Protein AF-A0A9E2Z7C2-F1 (afdb_monomer_lite)

Radius of gyration: 12.94 Å; chains: 1; bounding box: 30×26×34 Å

Sequence (85 aa):
RVRSDEIWLWHRGGPLRLRLGGTGAEPDDTDTLEVDLGPDVAAGMRPQIVVPGRTWQSAWPLADQPVLVTCVVAPGFHYDDFSLV

Secondary structure (DSSP, 8-state):
-BSSEEEEEEEEES-EEEEE--SSSS--SSS-EEEEESS-TTTT-BSEEEEPTT--EEEEESSSS-EEEEEEEESPP-GGGB---

pLDDT: mean 96.45, std 2.99, range [81.0, 98.75]

Foldseek 3Di:
DFQFKKKKAWDDKAKKKKKWQDQDPDRNPPDIDIAIADDPVVVVHHRMDIDGGSTDMDMDGPDPMDTDIDMDTPVDTDPVRDDDD

Structure (mmCIF, N/CA/C/O backbone):
data_AF-A0A9E2Z7C2-F1
#
_entry.id   AF-A0A9E2Z7C2-F1
#
loop_
_atom_site.group_PDB
_atom_site.id
_atom_site.type_symbol
_atom_site.label_atom_id
_atom_site.label_alt_id
_atom_site.label_comp_id
_atom_site.label_asym_id
_atom_site.label_entity_id
_atom_site.label_seq_id
_atom_site.pdbx_PDB_ins_code
_atom_site.Cartn_x
_atom_site.Cartn_y
_atom_site.Cartn_z
_atom_site.occupancy
_atom_site.B_iso_or_equiv
_atom_site.auth_seq_id
_atom_site.auth_comp_id
_atom_site.auth_asym_id
_atom_site.auth_atom_id
_atom_site.pdbx_PDB_model_num
ATOM 1 N N . ARG A 1 1 ? 8.325 -4.131 -4.931 1.00 93.81 1 ARG A N 1
ATOM 2 C CA . ARG A 1 1 ? 7.634 -3.228 -5.883 1.00 93.81 1 ARG A CA 1
ATOM 3 C C . ARG A 1 1 ? 7.057 -4.012 -7.052 1.00 93.81 1 ARG A C 1
ATOM 5 O O . ARG A 1 1 ? 7.562 -5.088 -7.354 1.00 93.81 1 ARG A O 1
ATOM 12 N N . VAL A 1 2 ? 6.061 -3.450 -7.732 1.00 96.38 2 VAL A N 1
ATOM 13 C CA . VAL A 1 2 ? 5.472 -3.984 -8.974 1.00 96.38 2 VAL A CA 1
ATOM 14 C C . VAL A 1 2 ? 5.600 -2.956 -10.100 1.00 96.38 2 VAL A C 1
ATOM 16 O O . VAL A 1 2 ? 5.755 -1.770 -9.821 1.00 96.38 2 VAL A O 1
ATOM 19 N N . ARG A 1 3 ? 5.565 -3.375 -11.372 1.00 96.31 3 ARG A N 1
ATOM 20 C CA . ARG A 1 3 ? 5.700 -2.457 -12.524 1.00 96.31 3 ARG A CA 1
ATOM 21 C C . ARG A 1 3 ? 4.518 -1.501 -12.705 1.00 96.31 3 ARG A C 1
ATOM 23 O O . ARG A 1 3 ? 4.740 -0.359 -13.096 1.00 96.31 3 ARG A O 1
ATOM 30 N N . SER A 1 4 ? 3.302 -1.987 -12.490 1.00 97.38 4 SER A N 1
ATOM 31 C CA . SER A 1 4 ? 2.052 -1.274 -12.774 1.00 97.38 4 SER A CA 1
ATOM 32 C C . SER A 1 4 ? 1.507 -0.563 -11.538 1.00 97.38 4 SER A C 1
ATOM 34 O O . SER A 1 4 ? 1.919 -0.875 -10.422 1.00 97.38 4 SER A O 1
ATOM 36 N N . ASP A 1 5 ? 0.557 0.349 -11.736 1.00 98.31 5 ASP A N 1
ATOM 37 C CA . ASP A 1 5 ? -0.154 0.982 -10.628 1.00 98.31 5 ASP A CA 1
ATOM 38 C C . ASP A 1 5 ? -0.932 -0.062 -9.817 1.00 98.31 5 ASP A C 1
ATOM 40 O O . ASP A 1 5 ? -1.511 -1.003 -10.373 1.00 9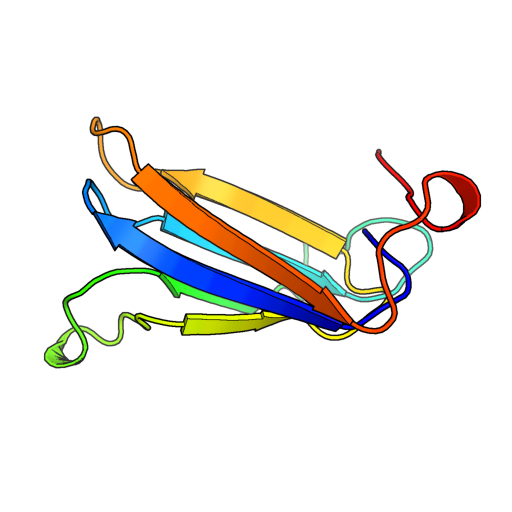8.31 5 ASP A O 1
ATOM 44 N N . GLU A 1 6 ? -0.959 0.124 -8.498 1.00 98.31 6 GLU A N 1
ATOM 45 C CA . GLU A 1 6 ? -1.670 -0.737 -7.557 1.00 98.31 6 GLU A CA 1
ATOM 46 C C . GLU A 1 6 ? -2.605 0.094 -6.677 1.00 98.31 6 GLU A C 1
ATOM 48 O O . GLU A 1 6 ? -2.181 0.995 -5.955 1.00 98.31 6 GLU A O 1
ATOM 53 N N . ILE A 1 7 ? -3.899 -0.204 -6.733 1.00 98.62 7 ILE A N 1
ATOM 54 C CA . ILE A 1 7 ? -4.918 0.442 -5.908 1.00 98.62 7 ILE A CA 1
ATOM 55 C C . ILE A 1 7 ? -5.080 -0.365 -4.627 1.00 98.62 7 ILE A C 1
ATOM 57 O O . ILE A 1 7 ? -5.472 -1.527 -4.692 1.00 98.62 7 ILE A O 1
ATOM 61 N N . TRP A 1 8 ? -4.853 0.266 -3.481 1.00 98.62 8 TRP A N 1
ATOM 62 C CA . TRP A 1 8 ? -5.144 -0.288 -2.162 1.00 98.62 8 TRP A CA 1
ATOM 63 C C . TRP A 1 8 ? -6.501 0.222 -1.679 1.00 98.62 8 TRP A C 1
ATOM 65 O O . TRP A 1 8 ? -6.758 1.426 -1.706 1.00 98.62 8 TRP A O 1
ATOM 75 N N . LEU A 1 9 ? -7.364 -0.693 -1.240 1.00 98.75 9 LEU A N 1
ATOM 76 C CA . LEU A 1 9 ? -8.734 -0.437 -0.791 1.00 98.75 9 LEU A CA 1
ATOM 77 C C . LEU A 1 9 ? -8.915 -1.048 0.601 1.00 98.75 9 LEU A C 1
ATOM 79 O O . LEU A 1 9 ? -8.923 -2.272 0.736 1.00 98.75 9 LEU A O 1
ATOM 83 N N . TRP A 1 10 ? -9.043 -0.219 1.634 1.00 98.69 10 TRP A N 1
ATOM 84 C CA . TRP A 1 10 ? -9.316 -0.679 2.994 1.00 98.69 10 TRP A CA 1
ATOM 85 C C . TRP A 1 10 ? -10.768 -1.149 3.133 1.00 98.69 10 TRP A C 1
ATOM 87 O O . TRP A 1 10 ? -11.683 -0.476 2.663 1.00 98.69 10 TRP A O 1
ATOM 97 N N . HIS A 1 11 ? -10.985 -2.286 3.808 1.00 98.44 11 HIS 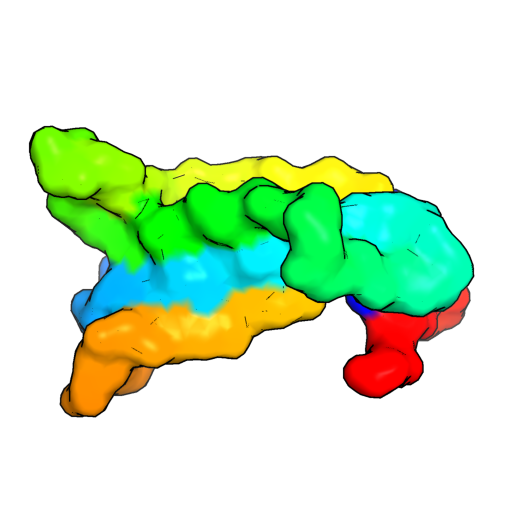A N 1
ATOM 98 C CA . HIS A 1 11 ? -12.326 -2.858 4.011 1.00 98.44 11 HIS A CA 1
ATOM 99 C C . HIS A 1 11 ? -12.750 -2.948 5.471 1.00 98.44 11 HIS A C 1
ATOM 101 O O . HIS A 1 11 ? -13.884 -2.608 5.800 1.00 98.44 11 HIS A O 1
ATOM 107 N N . ARG A 1 12 ? -11.891 -3.493 6.341 1.00 98.12 12 ARG A N 1
ATOM 108 C CA . ARG A 1 12 ? -12.209 -3.685 7.766 1.00 98.12 12 ARG A CA 1
ATOM 109 C C . ARG A 1 12 ? -10.967 -3.951 8.611 1.00 98.12 12 ARG A C 1
ATOM 111 O O . ARG A 1 12 ? -9.941 -4.386 8.090 1.00 98.12 12 ARG A O 1
ATOM 118 N N . GLY A 1 13 ? -11.130 -3.828 9.928 1.00 97.31 13 GLY A N 1
ATOM 119 C CA . GLY A 1 13 ? -10.099 -4.127 10.920 1.00 97.31 13 GLY A CA 1
ATOM 120 C C . GLY A 1 13 ? -9.441 -2.867 11.474 1.00 97.31 13 GLY A C 1
ATOM 121 O O . GLY A 1 13 ? -10.089 -1.826 11.561 1.00 97.31 13 GLY A O 1
ATOM 122 N N . GLY A 1 14 ? -8.166 -2.968 11.846 1.00 97.81 14 GLY A N 1
ATOM 123 C CA . GLY A 1 14 ? -7.370 -1.809 12.258 1.00 97.81 14 GLY A CA 1
ATOM 124 C C . GLY A 1 14 ? -6.957 -0.905 11.082 1.00 97.81 14 GLY A C 1
ATOM 125 O O . GLY A 1 14 ? -7.151 -1.268 9.916 1.00 97.81 14 GLY A O 1
ATOM 126 N N . PRO A 1 15 ? -6.373 0.272 11.363 1.00 98.06 15 PRO A N 1
ATOM 127 C CA . PRO A 1 15 ? -5.692 1.064 10.348 1.00 98.06 15 PRO A CA 1
ATOM 128 C C . PRO A 1 15 ? -4.378 0.395 9.911 1.00 98.06 15 PRO A C 1
ATOM 130 O O . PRO A 1 15 ? -3.720 -0.299 10.691 1.00 98.06 15 PRO A O 1
ATOM 133 N N . LEU A 1 16 ? -3.997 0.614 8.655 1.00 98.38 16 LEU A N 1
ATOM 134 C CA . LEU A 1 16 ? -2.785 0.096 8.019 1.00 98.38 16 LEU A CA 1
ATOM 135 C C . LEU A 1 16 ? -1.914 1.272 7.593 1.00 98.38 16 LEU A C 1
ATOM 137 O O . LEU A 1 16 ? -2.385 2.136 6.864 1.00 98.38 16 LEU A O 1
ATOM 141 N N . ARG A 1 17 ? -0.640 1.285 7.967 1.00 98.44 17 ARG A N 1
ATOM 142 C CA . ARG A 1 17 ? 0.316 2.216 7.375 1.00 98.44 17 ARG A CA 1
ATOM 143 C C . ARG A 1 17 ? 0.867 1.633 6.088 1.00 98.44 17 ARG A C 1
ATOM 145 O O . ARG A 1 17 ? 1.323 0.493 6.087 1.00 98.44 17 ARG A O 1
ATOM 152 N N . LEU A 1 18 ? 0.838 2.419 5.019 1.00 98.31 18 LEU A N 1
ATOM 153 C CA . LEU A 1 18 ? 1.477 2.126 3.744 1.00 98.31 18 LEU A CA 1
ATOM 154 C C . LEU A 1 18 ? 2.602 3.138 3.514 1.00 98.31 18 LEU A C 1
ATOM 156 O O . LEU A 1 18 ? 2.359 4.343 3.478 1.00 98.31 18 LEU A O 1
ATOM 160 N N . ARG A 1 19 ? 3.827 2.645 3.346 1.00 97.88 19 ARG A N 1
ATOM 161 C CA . ARG A 1 19 ? 5.020 3.454 3.083 1.00 97.88 19 ARG A CA 1
ATOM 162 C C . ARG A 1 19 ? 5.492 3.264 1.651 1.00 97.88 19 ARG A C 1
ATOM 164 O O . ARG A 1 19 ? 5.659 2.126 1.212 1.00 97.88 19 ARG A O 1
ATOM 171 N N . LEU A 1 20 ? 5.734 4.376 0.963 1.00 97.31 20 LEU A N 1
ATOM 172 C CA . LEU A 1 20 ? 6.228 4.466 -0.407 1.00 97.31 20 LEU A CA 1
ATOM 173 C C . LEU A 1 20 ? 7.698 4.908 -0.369 1.00 97.31 20 LEU A C 1
ATOM 175 O O . LEU A 1 20 ? 7.983 6.058 -0.042 1.00 97.31 20 LEU A O 1
ATOM 179 N N . GLY A 1 21 ? 8.615 3.994 -0.689 1.00 96.31 21 GLY A N 1
ATOM 180 C CA . GLY A 1 21 ? 10.075 4.171 -0.606 1.00 96.31 21 GLY A CA 1
ATOM 181 C C . GLY A 1 21 ? 10.738 4.509 -1.943 1.00 96.31 21 GLY A C 1
ATOM 182 O O . GLY A 1 21 ? 11.759 3.922 -2.293 1.00 96.31 21 GLY A O 1
ATOM 183 N N . GLY A 1 22 ? 10.123 5.384 -2.742 1.00 95.50 22 GLY A N 1
ATOM 184 C CA . GLY A 1 22 ? 10.679 5.835 -4.023 1.00 95.50 22 GLY A CA 1
ATOM 185 C C . GLY A 1 22 ? 10.705 4.777 -5.140 1.00 95.50 22 GLY A C 1
ATOM 186 O O . GLY A 1 22 ? 10.080 3.721 -5.053 1.00 95.50 22 GLY A O 1
ATOM 187 N N . THR A 1 23 ? 11.407 5.083 -6.240 1.00 95.44 23 THR A N 1
ATOM 188 C CA . THR A 1 23 ? 11.446 4.261 -7.478 1.00 95.44 23 THR A CA 1
ATOM 189 C C . THR A 1 23 ? 12.847 3.754 -7.853 1.00 95.44 23 THR A C 1
ATOM 191 O O . THR A 1 23 ? 13.030 3.171 -8.930 1.00 95.44 23 THR A O 1
ATOM 194 N N . GLY A 1 24 ? 13.826 3.959 -6.964 1.00 93.94 24 GLY A N 1
ATOM 195 C CA . GLY A 1 24 ? 15.226 3.578 -7.145 1.00 93.94 24 GLY A CA 1
ATOM 196 C C . GLY A 1 24 ? 15.460 2.068 -7.273 1.00 93.94 24 GLY A C 1
ATOM 197 O O . GLY A 1 24 ? 14.527 1.259 -7.290 1.00 93.94 24 GLY A O 1
ATOM 198 N N . ALA A 1 25 ? 16.735 1.686 -7.396 1.00 92.75 25 ALA A N 1
ATOM 199 C CA . ALA A 1 25 ? 17.133 0.277 -7.432 1.00 92.75 25 ALA A CA 1
ATOM 200 C C . ALA A 1 25 ? 16.748 -0.452 -6.135 1.00 92.75 25 ALA A C 1
ATOM 202 O O . ALA A 1 25 ? 16.241 -1.564 -6.205 1.00 92.75 25 ALA A O 1
ATOM 203 N N . GLU A 1 26 ? 16.895 0.237 -5.005 1.00 94.50 26 GLU A N 1
ATOM 204 C CA . GLU A 1 26 ? 16.507 -0.191 -3.662 1.00 94.50 26 GLU A CA 1
ATOM 205 C C . GLU A 1 26 ? 15.474 0.792 -3.075 1.00 94.50 26 GLU A C 1
ATOM 207 O O . GLU A 1 26 ? 15.348 1.912 -3.593 1.00 94.50 26 GLU A O 1
ATOM 212 N N . PRO A 1 27 ? 14.726 0.399 -2.026 1.00 94.50 27 PRO A N 1
ATOM 213 C CA . PRO A 1 27 ? 13.888 1.305 -1.256 1.00 94.50 27 PRO A CA 1
ATOM 214 C C . PRO A 1 27 ? 14.709 2.443 -0.647 1.00 94.50 27 PRO A C 1
ATOM 216 O O . PRO A 1 27 ? 15.773 2.221 -0.072 1.00 94.50 27 PRO A O 1
ATOM 219 N N . ASP A 1 28 ? 14.191 3.659 -0.754 1.00 93.38 28 ASP A N 1
ATOM 220 C CA . ASP A 1 28 ? 14.705 4.812 -0.025 1.00 93.38 28 ASP A CA 1
ATOM 221 C C . ASP A 1 28 ? 14.025 4.873 1.349 1.00 93.38 28 ASP A C 1
ATOM 223 O O . ASP A 1 28 ? 12.797 4.902 1.418 1.00 93.38 28 ASP A O 1
ATOM 227 N N . ASP A 1 29 ? 14.806 4.870 2.432 1.00 86.94 29 ASP A N 1
ATOM 228 C CA . ASP A 1 29 ? 14.309 5.039 3.808 1.00 86.94 29 ASP A CA 1
ATOM 229 C C . ASP A 1 29 ? 14.360 6.506 4.287 1.00 86.94 29 ASP A C 1
ATOM 231 O O . ASP A 1 29 ? 13.905 6.814 5.387 1.00 86.94 29 ASP A O 1
ATOM 235 N N . THR A 1 30 ? 14.925 7.417 3.489 1.00 86.75 30 THR A N 1
ATOM 236 C CA . THR A 1 30 ? 15.125 8.832 3.839 1.00 86.75 30 THR A CA 1
ATOM 237 C C . THR A 1 30 ? 14.095 9.770 3.214 1.00 86.75 30 THR A C 1
ATOM 239 O O . THR A 1 30 ? 13.695 10.732 3.868 1.00 86.75 30 THR A O 1
ATOM 242 N N . ASP A 1 31 ? 13.629 9.480 1.996 1.00 81.00 31 ASP A N 1
ATOM 243 C CA . ASP A 1 31 ? 12.590 10.247 1.292 1.00 81.00 31 ASP A CA 1
ATOM 244 C C . ASP A 1 31 ? 11.344 9.381 1.043 1.00 81.00 31 ASP A C 1
ATOM 246 O O . ASP A 1 31 ? 11.049 8.938 -0.070 1.00 81.00 31 ASP A O 1
ATOM 250 N N . THR A 1 32 ? 10.630 9.073 2.131 1.00 90.75 32 THR A N 1
ATOM 251 C CA . THR A 1 32 ? 9.443 8.205 2.108 1.00 90.75 32 THR A CA 1
ATOM 252 C C . THR A 1 32 ? 8.151 8.992 2.261 1.00 90.75 32 THR A C 1
ATOM 254 O O . THR A 1 32 ? 8.043 9.859 3.130 1.00 90.75 32 THR A O 1
ATOM 257 N N . LEU A 1 33 ? 7.118 8.595 1.518 1.00 94.62 33 LEU A N 1
ATOM 258 C CA . LEU A 1 33 ? 5.743 9.017 1.787 1.00 94.62 33 LEU A CA 1
ATOM 259 C C . LEU A 1 33 ? 5.010 7.928 2.578 1.00 94.62 33 LEU A C 1
ATOM 261 O O . LEU A 1 33 ? 4.906 6.794 2.115 1.00 94.62 33 LEU A O 1
ATOM 265 N N . GLU A 1 34 ? 4.458 8.278 3.738 1.00 96.88 34 GLU A N 1
ATOM 266 C CA . GLU A 1 34 ? 3.602 7.390 4.531 1.00 96.88 34 GLU A CA 1
ATOM 267 C C . GLU A 1 34 ? 2.137 7.821 4.453 1.00 96.88 34 GLU A C 1
ATOM 269 O O . GLU A 1 34 ? 1.811 9.009 4.513 1.00 96.88 34 GLU A O 1
ATOM 274 N N . VAL A 1 35 ? 1.247 6.840 4.324 1.00 97.88 35 VAL A N 1
ATOM 275 C CA . VAL A 1 35 ? -0.199 7.044 4.277 1.00 97.88 35 VAL A CA 1
ATOM 276 C C . VAL A 1 35 ? -0.885 6.028 5.176 1.00 97.88 35 VAL A C 1
ATOM 278 O O . VAL A 1 35 ? -0.678 4.824 5.035 1.00 97.88 35 VAL A O 1
ATOM 281 N N . ASP A 1 36 ? -1.753 6.517 6.057 1.00 98.56 36 ASP A N 1
ATOM 282 C CA . ASP A 1 36 ? -2.571 5.668 6.915 1.00 98.56 36 ASP A CA 1
ATOM 283 C C . ASP A 1 36 ? -3.886 5.335 6.206 1.00 98.56 36 ASP A C 1
ATOM 285 O O . ASP A 1 36 ? -4.711 6.207 5.916 1.00 98.56 36 ASP A O 1
ATOM 289 N N . LEU A 1 37 ? -4.071 4.054 5.904 1.00 98.62 37 LEU A N 1
ATOM 290 C CA . LEU A 1 37 ? -5.287 3.500 5.342 1.00 98.62 37 LEU A CA 1
ATOM 291 C C . LEU A 1 37 ? -6.252 3.086 6.450 1.00 98.62 37 LEU A C 1
ATOM 293 O O . LEU A 1 37 ? -5.895 2.329 7.353 1.00 98.62 37 LEU A O 1
ATOM 297 N N . GLY A 1 38 ? -7.488 3.568 6.371 1.00 98.56 38 GLY A N 1
ATOM 298 C CA . GLY A 1 38 ? -8.497 3.336 7.396 1.00 98.56 38 GLY A CA 1
ATOM 299 C C . GLY A 1 38 ? -9.773 4.149 7.178 1.00 98.56 38 GLY A C 1
ATOM 300 O O . GLY A 1 38 ? -9.873 4.905 6.208 1.00 98.56 38 GLY A O 1
ATOM 301 N N . PRO A 1 39 ? -10.764 3.993 8.071 1.00 98.00 39 PRO A N 1
ATOM 302 C CA . PRO A 1 39 ? -12.083 4.593 7.901 1.00 98.00 39 PRO A CA 1
ATOM 303 C C . PRO A 1 39 ? -12.164 6.054 8.370 1.00 98.00 39 PRO A C 1
ATOM 305 O O . PRO A 1 39 ? -13.093 6.760 7.980 1.00 98.00 39 PRO A O 1
ATOM 308 N N . ASP A 1 40 ? -11.232 6.519 9.211 1.00 98.00 40 ASP A N 1
ATOM 309 C CA . ASP A 1 40 ? -11.314 7.839 9.844 1.00 98.00 40 ASP A CA 1
ATOM 310 C C . ASP A 1 40 ? -10.744 8.952 8.951 1.00 98.00 40 ASP A C 1
ATOM 312 O O . ASP A 1 40 ? -9.633 9.454 9.137 1.00 98.00 40 ASP A O 1
ATOM 316 N N . VAL A 1 41 ? -11.532 9.339 7.948 1.00 97.81 41 VAL A N 1
ATOM 317 C CA . VAL A 1 41 ? -11.189 10.420 7.010 1.00 97.81 41 VAL A CA 1
ATOM 318 C C . VAL A 1 41 ? -11.005 11.759 7.726 1.00 97.81 41 VAL A C 1
ATOM 320 O O . VAL A 1 41 ? -10.168 12.564 7.318 1.00 97.81 41 VAL A O 1
ATOM 323 N N . ALA A 1 42 ? -11.752 12.002 8.807 1.00 98.12 42 ALA A N 1
ATOM 324 C CA . ALA A 1 42 ? -11.641 13.236 9.581 1.00 98.12 42 ALA A CA 1
ATOM 325 C C . ALA A 1 42 ? -10.297 13.323 10.325 1.00 98.12 42 ALA A C 1
ATOM 327 O O . ALA A 1 42 ? -9.746 14.415 10.452 1.00 98.12 42 ALA A O 1
ATOM 328 N N . ALA A 1 43 ? -9.739 12.181 10.740 1.00 97.12 43 ALA A N 1
ATOM 329 C CA . ALA A 1 43 ? -8.386 12.073 11.286 1.00 97.12 43 ALA A CA 1
ATOM 330 C C . ALA A 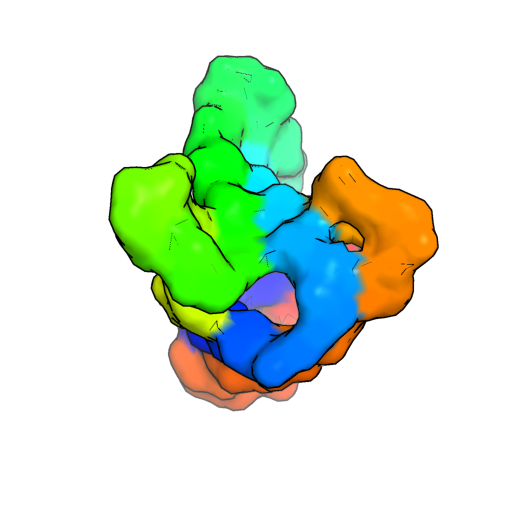1 43 ? -7.278 12.009 10.212 1.00 97.12 43 ALA A C 1
ATOM 332 O O . ALA A 1 43 ? -6.110 11.825 10.547 1.00 97.12 43 ALA A O 1
ATOM 333 N N . GLY A 1 44 ? -7.615 12.165 8.927 1.00 97.38 44 GLY A N 1
ATOM 334 C CA . GLY A 1 44 ? -6.654 12.167 7.822 1.00 97.38 44 GLY A CA 1
ATOM 335 C C . GLY A 1 44 ? -6.326 10.787 7.247 1.00 97.38 44 GLY A C 1
ATOM 336 O O . GLY A 1 44 ? -5.489 10.700 6.344 1.00 97.38 44 GLY A O 1
ATOM 337 N N . MET A 1 45 ? -6.991 9.722 7.709 1.00 98.44 45 MET A N 1
ATOM 338 C CA . MET A 1 45 ? -6.864 8.405 7.087 1.00 98.44 45 MET A CA 1
ATOM 339 C C . MET A 1 45 ? -7.494 8.399 5.694 1.00 98.44 45 MET A C 1
ATOM 341 O O . MET A 1 45 ? -8.393 9.181 5.374 1.00 98.44 45 MET A O 1
ATOM 345 N N . ARG A 1 46 ? -7.039 7.478 4.847 1.00 98.50 46 ARG A N 1
ATOM 346 C CA . ARG A 1 46 ? -7.578 7.295 3.498 1.00 98.50 46 ARG A CA 1
ATOM 347 C C . ARG A 1 46 ? -8.205 5.907 3.363 1.00 98.50 46 ARG A C 1
ATOM 349 O O . ARG A 1 46 ? -7.524 4.917 3.587 1.00 98.50 46 ARG A O 1
ATOM 356 N N . PRO A 1 47 ? -9.464 5.779 2.923 1.00 98.38 47 PRO A N 1
ATOM 357 C CA . PRO A 1 47 ? -10.039 4.464 2.634 1.00 98.38 47 PRO A CA 1
ATOM 358 C C . PRO A 1 47 ? -9.376 3.785 1.429 1.00 98.38 47 PRO A C 1
ATOM 360 O O . PRO A 1 47 ? -9.442 2.568 1.288 1.00 98.38 47 PRO A O 1
ATOM 363 N N . GLN A 1 48 ? -8.746 4.568 0.548 1.00 98.56 48 GLN A N 1
ATOM 364 C CA . GLN A 1 48 ? -8.095 4.072 -0.657 1.00 98.56 48 GLN A CA 1
ATOM 365 C C . GLN A 1 48 ? -6.918 4.946 -1.096 1.00 98.56 48 GLN A C 1
ATOM 367 O O . GLN A 1 48 ? -6.905 6.156 -0.852 1.00 98.56 48 GLN A O 1
ATOM 372 N N . ILE A 1 49 ? -5.966 4.346 -1.810 1.00 98.44 49 ILE A N 1
ATOM 373 C CA . ILE A 1 49 ? -4.854 5.047 -2.462 1.00 98.44 49 ILE A CA 1
ATOM 374 C C . ILE A 1 49 ? -4.382 4.293 -3.706 1.00 98.44 49 ILE A C 1
ATOM 376 O O . ILE A 1 49 ? -4.509 3.074 -3.784 1.00 98.44 49 ILE A O 1
ATOM 380 N N . VAL A 1 50 ? -3.825 5.026 -4.670 1.00 98.44 50 VAL A N 1
ATOM 381 C CA . VAL A 1 50 ? -3.060 4.457 -5.784 1.00 98.44 50 VAL A CA 1
ATOM 382 C C . VAL A 1 50 ? -1.578 4.556 -5.450 1.00 98.44 50 VAL A C 1
ATOM 384 O O . VAL A 1 50 ? -1.074 5.652 -5.206 1.00 98.44 50 VAL A O 1
ATOM 387 N N . VAL A 1 51 ? -0.884 3.424 -5.461 1.00 98.25 51 VAL A N 1
ATOM 388 C CA . VAL A 1 51 ? 0.576 3.364 -5.475 1.00 98.25 51 VAL A CA 1
ATOM 389 C C . VAL A 1 51 ? 1.017 3.388 -6.936 1.00 98.25 51 VAL A C 1
ATOM 391 O O . VAL A 1 51 ? 0.673 2.458 -7.671 1.00 98.25 51 VAL A O 1
ATOM 394 N N . PRO A 1 52 ? 1.754 4.421 -7.383 1.00 97.94 52 PRO A N 1
ATOM 395 C CA . PRO A 1 52 ? 2.258 4.464 -8.747 1.00 97.94 52 PRO A CA 1
ATOM 396 C C . PRO A 1 52 ? 3.176 3.278 -9.037 1.00 97.94 52 PRO A C 1
ATOM 398 O O . PRO A 1 52 ? 3.964 2.860 -8.179 1.00 97.94 52 PRO A O 1
ATOM 401 N N . GLY A 1 53 ? 3.124 2.767 -10.260 1.00 97.44 53 GLY A N 1
ATOM 402 C CA . GLY A 1 53 ? 3.984 1.685 -10.708 1.00 97.44 53 GLY A CA 1
ATOM 403 C C . GLY A 1 53 ? 5.466 1.974 -10.471 1.00 97.44 53 GLY A C 1
ATOM 404 O O . GLY A 1 53 ? 5.927 3.114 -10.519 1.00 97.44 53 GLY A O 1
ATOM 405 N N . ARG A 1 54 ? 6.230 0.910 -10.214 1.00 96.62 54 ARG A N 1
ATOM 406 C CA . ARG A 1 54 ? 7.665 0.909 -9.874 1.00 96.62 54 ARG A CA 1
ATOM 407 C C . ARG A 1 54 ? 8.023 1.519 -8.519 1.00 96.62 54 ARG A C 1
ATOM 409 O O . ARG A 1 54 ? 9.213 1.558 -8.196 1.00 96.62 54 ARG A O 1
ATOM 416 N N . THR A 1 55 ? 7.038 1.920 -7.722 1.00 97.50 55 THR A N 1
ATOM 417 C CA . THR A 1 55 ? 7.255 2.434 -6.366 1.00 97.50 55 THR A CA 1
ATOM 418 C C . THR A 1 55 ? 7.495 1.283 -5.389 1.00 97.50 55 THR A C 1
ATOM 420 O O . THR A 1 55 ? 6.755 0.293 -5.371 1.00 97.50 55 THR A O 1
ATOM 423 N N . TRP A 1 56 ? 8.548 1.379 -4.578 1.00 97.56 56 TRP A N 1
ATOM 424 C CA . TRP A 1 56 ? 8.748 0.494 -3.434 1.00 97.56 56 TRP A CA 1
ATOM 425 C C . TRP A 1 56 ? 7.652 0.731 -2.411 1.00 97.56 56 TRP A C 1
ATOM 427 O O . TRP A 1 56 ? 7.365 1.869 -2.063 1.00 97.56 56 TRP A O 1
ATOM 437 N N . GLN A 1 57 ? 7.025 -0.347 -1.952 1.00 97.25 57 GLN A N 1
ATOM 438 C CA . GLN A 1 57 ? 5.898 -0.280 -1.034 1.00 97.25 57 GLN A CA 1
ATOM 439 C C . GLN A 1 57 ? 6.048 -1.321 0.068 1.00 97.25 57 GLN A C 1
ATOM 441 O O . GLN A 1 57 ? 6.469 -2.449 -0.188 1.00 97.25 57 GLN A O 1
ATOM 446 N N . SER A 1 58 ? 5.710 -0.918 1.287 1.00 97.00 58 SER A N 1
ATOM 447 C CA . SER A 1 58 ? 5.698 -1.759 2.487 1.00 97.00 58 SER A CA 1
ATOM 448 C C . SER A 1 58 ? 4.505 -1.358 3.344 1.00 97.00 58 SER A C 1
ATOM 450 O O . SER A 1 58 ? 4.160 -0.177 3.382 1.00 97.00 58 SER A O 1
ATOM 452 N N . ALA A 1 59 ? 3.851 -2.323 3.988 1.00 97.62 59 ALA A N 1
ATOM 453 C CA . ALA A 1 59 ? 2.637 -2.059 4.748 1.00 97.62 59 ALA A CA 1
ATOM 454 C C . ALA A 1 59 ? 2.620 -2.819 6.076 1.00 97.62 59 ALA A C 1
ATOM 456 O O . ALA A 1 59 ? 3.051 -3.971 6.130 1.00 97.62 59 ALA A O 1
ATOM 457 N N . TRP A 1 60 ? 2.112 -2.189 7.135 1.00 97.88 60 TRP A N 1
ATOM 458 C CA . TRP A 1 60 ? 1.983 -2.810 8.455 1.00 97.88 60 TRP A CA 1
ATOM 459 C C . TRP A 1 60 ? 0.764 -2.285 9.229 1.00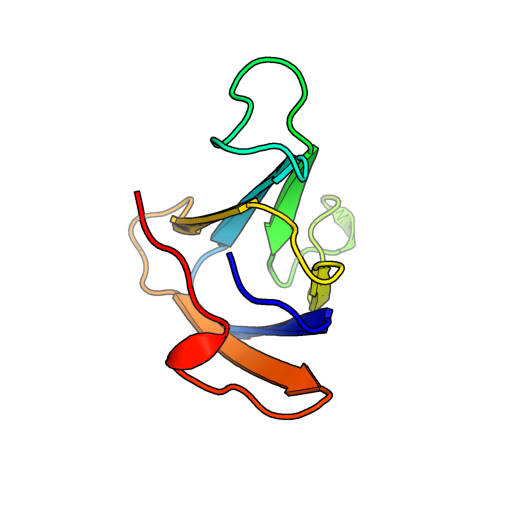 97.88 60 TRP A C 1
ATOM 461 O O . TRP A 1 60 ? 0.403 -1.112 9.092 1.00 97.88 60 TRP A O 1
ATOM 471 N N . PRO A 1 61 ? 0.097 -3.129 10.040 1.00 98.06 61 PRO A N 1
ATOM 472 C CA . PRO A 1 61 ? -0.965 -2.678 10.935 1.00 98.06 61 PRO A CA 1
ATOM 473 C C . PRO A 1 61 ? -0.450 -1.655 11.953 1.00 98.06 61 PRO A C 1
ATOM 475 O O . PRO A 1 61 ? 0.661 -1.782 12.465 1.00 98.06 61 PRO A O 1
ATOM 478 N N . LEU A 1 62 ? -1.278 -0.665 12.288 1.00 97.88 62 LEU A N 1
ATOM 479 C CA . LEU A 1 62 ? -0.982 0.339 13.322 1.00 97.88 62 LEU A CA 1
ATOM 480 C C . LEU A 1 62 ? -1.599 0.007 14.691 1.00 97.88 62 LEU A C 1
ATOM 482 O O . LEU A 1 62 ? -1.448 0.764 15.647 1.00 97.88 62 LEU A O 1
ATOM 486 N N . ALA A 1 63 ? -2.308 -1.114 14.788 1.00 96.12 63 ALA A N 1
ATOM 487 C CA . ALA A 1 63 ? -2.926 -1.606 16.010 1.00 96.12 63 ALA A CA 1
ATOM 488 C C . ALA A 1 63 ? -2.809 -3.133 16.081 1.00 96.12 63 ALA A C 1
ATOM 490 O O . ALA A 1 63 ? -2.556 -3.788 15.069 1.00 96.12 63 ALA A O 1
ATOM 491 N N . ASP A 1 64 ? -3.070 -3.699 17.260 1.00 96.88 64 ASP A N 1
ATOM 492 C CA . ASP A 1 64 ? -3.163 -5.150 17.480 1.00 96.88 64 ASP A CA 1
ATOM 493 C C . ASP A 1 64 ? -4.500 -5.713 16.960 1.00 96.88 64 ASP A C 1
ATOM 495 O O . ASP A 1 64 ? -5.322 -6.272 17.683 1.00 96.88 64 ASP A O 1
ATOM 499 N N . GLN A 1 65 ? -4.782 -5.445 15.687 1.00 96.81 65 GLN A N 1
ATOM 500 C CA . GLN A 1 65 ? -5.954 -5.925 14.971 1.00 96.81 65 GLN A CA 1
ATOM 501 C C . GLN A 1 65 ? -5.544 -6.297 13.545 1.00 96.81 65 GLN A C 1
ATOM 503 O O . GLN A 1 65 ? -4.777 -5.562 12.916 1.00 96.81 65 GLN A O 1
ATOM 508 N N . PRO A 1 66 ? -6.079 -7.395 12.984 1.00 97.56 66 PRO A N 1
ATOM 509 C CA . PRO A 1 66 ? -5.883 -7.691 11.574 1.00 97.56 66 PRO A CA 1
ATOM 510 C C . PRO A 1 66 ? -6.486 -6.577 10.713 1.00 97.56 66 PRO A C 1
ATOM 512 O O . PRO A 1 66 ? -7.480 -5.956 11.097 1.00 97.56 66 PRO A O 1
ATOM 515 N N . VAL A 1 67 ? -5.922 -6.366 9.524 1.00 98.50 67 VAL A N 1
ATOM 516 C CA . VAL A 1 67 ? -6.448 -5.423 8.530 1.00 98.50 67 VAL A CA 1
ATOM 517 C C . VAL A 1 67 ? -6.755 -6.173 7.243 1.00 98.50 67 VAL A C 1
ATOM 519 O O . VAL A 1 67 ? -5.925 -6.937 6.754 1.00 98.50 67 VAL A O 1
ATOM 522 N N . LEU A 1 68 ? -7.955 -5.972 6.702 1.00 98.56 68 LEU A N 1
ATOM 523 C CA . LEU A 1 68 ? -8.355 -6.517 5.410 1.00 98.56 68 LEU A CA 1
ATOM 524 C C . LEU A 1 68 ? -8.367 -5.405 4.367 1.00 98.56 68 LEU A C 1
ATOM 526 O O . LEU A 1 68 ? -9.057 -4.396 4.534 1.00 98.56 68 LEU A O 1
ATOM 530 N N . VAL A 1 69 ? -7.669 -5.651 3.263 1.00 98.69 69 VAL A N 1
ATOM 531 C CA . VAL A 1 69 ? -7.637 -4.776 2.092 1.00 98.69 69 VAL A CA 1
ATOM 532 C C . VAL A 1 69 ? -7.866 -5.581 0.814 1.00 98.69 69 VAL A C 1
ATOM 534 O O . VAL A 1 69 ? -7.654 -6.794 0.784 1.00 98.69 69 VAL A O 1
ATOM 537 N N . THR A 1 70 ? -8.282 -4.904 -0.251 1.00 98.69 70 THR A N 1
ATOM 538 C CA . THR A 1 70 ? -8.116 -5.392 -1.624 1.00 98.69 70 THR A CA 1
ATOM 539 C C . THR A 1 70 ? -7.020 -4.587 -2.298 1.00 98.69 70 THR A C 1
ATOM 541 O O . THR A 1 70 ? -7.015 -3.362 -2.198 1.00 98.69 70 THR A O 1
ATOM 544 N N . CYS A 1 71 ? -6.151 -5.280 -3.030 1.00 98.12 71 CYS A N 1
ATOM 545 C CA . CYS A 1 71 ? -5.194 -4.659 -3.932 1.00 98.12 71 CYS A CA 1
ATOM 546 C C . CYS A 1 71 ? -5.567 -4.984 -5.382 1.00 98.12 71 CYS A C 1
ATOM 548 O O . CYS A 1 71 ? -5.824 -6.144 -5.711 1.00 98.12 71 CYS A O 1
ATOM 550 N N . VAL A 1 72 ? -5.624 -3.967 -6.243 1.00 98.44 72 VAL A N 1
ATOM 551 C CA . VAL A 1 72 ? -5.918 -4.119 -7.676 1.00 98.44 72 VAL A CA 1
ATOM 552 C C . VAL A 1 72 ? -4.754 -3.565 -8.481 1.00 98.44 72 VAL A C 1
ATOM 554 O O . VAL A 1 72 ? -4.488 -2.370 -8.422 1.00 98.44 72 VAL A O 1
ATOM 557 N N . VAL A 1 73 ? -4.091 -4.417 -9.261 1.00 98.12 73 VAL A N 1
ATOM 558 C CA . VAL A 1 73 ? -2.956 -4.024 -10.108 1.00 98.12 73 VAL A CA 1
ATOM 559 C C . VAL A 1 73 ? -3.414 -3.886 -11.559 1.00 98.12 73 VAL A C 1
ATOM 561 O O . VAL A 1 73 ? -4.011 -4.818 -12.107 1.00 98.12 73 VAL A O 1
ATOM 564 N N . ALA A 1 74 ? -3.136 -2.743 -12.190 1.00 96.69 74 ALA A N 1
ATOM 565 C CA . ALA A 1 74 ? -3.520 -2.471 -13.575 1.00 96.69 74 ALA A CA 1
ATOM 566 C C . ALA A 1 74 ? -2.432 -1.678 -14.329 1.00 96.69 74 ALA A C 1
ATOM 568 O O . ALA A 1 74 ? -2.072 -0.585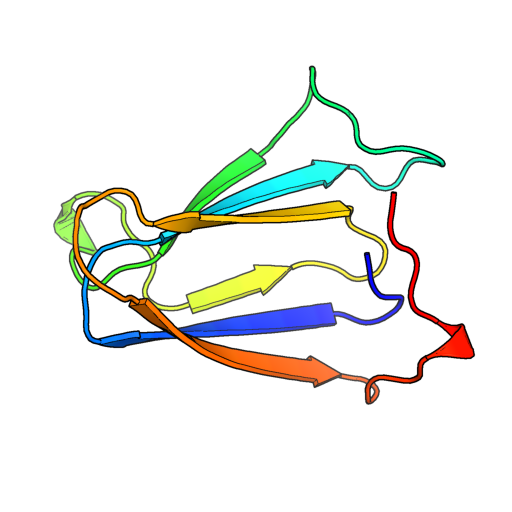 -13.894 1.00 96.69 74 ALA A O 1
ATOM 569 N N . PRO A 1 75 ? -1.929 -2.165 -15.485 1.00 96.00 75 PRO A N 1
ATOM 570 C CA . PRO A 1 75 ? -2.133 -3.492 -16.087 1.00 96.00 75 PRO A CA 1
ATOM 571 C C . PRO A 1 75 ? -1.793 -4.660 -15.151 1.00 96.00 75 PRO A C 1
ATOM 573 O O . PRO A 1 75 ? -0.992 -4.488 -14.238 1.00 96.00 75 PRO A O 1
ATOM 576 N N . GLY A 1 76 ? -2.403 -5.826 -15.388 1.00 96.00 76 GLY A N 1
ATOM 577 C CA . GLY A 1 76 ? -2.381 -6.975 -14.474 1.00 96.00 76 GLY A CA 1
ATOM 578 C C . GLY A 1 76 ? -0.990 -7.392 -13.981 1.00 96.00 76 GLY A C 1
ATOM 579 O O . GLY A 1 76 ? 0.006 -7.267 -14.693 1.00 96.00 76 GLY A O 1
ATOM 580 N N . PHE A 1 77 ? -0.948 -7.897 -12.748 1.00 94.88 77 PHE A N 1
ATOM 581 C CA . PHE A 1 77 ? 0.267 -8.381 -12.096 1.00 94.88 77 PHE A CA 1
ATOM 582 C C . PHE A 1 77 ? 0.919 -9.536 -12.871 1.00 94.88 77 PHE A C 1
ATOM 584 O O . PHE A 1 77 ? 0.238 -10.458 -13.321 1.00 94.88 77 PHE A O 1
ATOM 59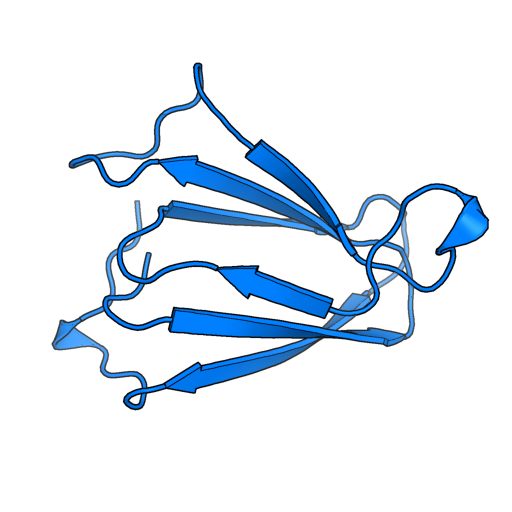1 N N . HIS A 1 78 ? 2.250 -9.511 -12.948 1.00 94.94 78 HIS A N 1
ATOM 592 C CA . HIS A 1 78 ? 3.066 -10.616 -13.436 1.00 94.94 78 HIS A CA 1
ATOM 593 C C . HIS A 1 78 ? 4.294 -10.778 -12.535 1.00 94.94 78 HIS A C 1
ATOM 595 O O . HIS A 1 78 ? 4.889 -9.781 -12.123 1.00 94.94 78 HIS A O 1
ATOM 601 N N . TYR A 1 79 ? 4.698 -12.017 -12.244 1.00 94.00 79 TYR A N 1
ATOM 602 C CA . TYR A 1 79 ? 5.864 -12.273 -11.388 1.00 94.00 79 TYR A CA 1
ATOM 603 C C . TYR A 1 79 ? 7.171 -11.753 -11.996 1.00 94.00 79 TYR A C 1
ATOM 605 O O . TYR A 1 79 ? 8.025 -11.273 -11.259 1.00 94.00 79 TYR A O 1
ATOM 613 N N . ASP A 1 80 ? 7.294 -11.761 -13.325 1.00 94.69 80 ASP A N 1
ATOM 614 C CA . ASP A 1 80 ? 8.461 -11.205 -14.032 1.00 94.69 80 ASP A CA 1
ATOM 615 C C . ASP A 1 80 ? 8.630 -9.689 -13.813 1.00 94.69 80 ASP A C 1
ATOM 617 O O . ASP A 1 80 ? 9.708 -9.138 -14.021 1.00 94.69 80 ASP A O 1
ATOM 621 N N . ASP A 1 81 ? 7.563 -9.012 -13.380 1.00 91.31 81 ASP A N 1
ATOM 622 C CA . ASP A 1 81 ? 7.514 -7.576 -13.109 1.00 91.31 81 ASP A CA 1
ATOM 623 C C . ASP A 1 81 ? 7.554 -7.254 -11.596 1.00 91.31 81 ASP A C 1
ATOM 625 O O . ASP A 1 81 ? 7.360 -6.097 -11.197 1.00 91.31 81 ASP A O 1
ATOM 629 N N . PHE A 1 82 ? 7.769 -8.266 -10.746 1.00 95.06 82 PHE A N 1
ATOM 630 C CA . PHE A 1 82 ? 7.831 -8.143 -9.291 1.00 95.06 82 PHE A CA 1
ATOM 631 C C . PHE A 1 82 ? 9.276 -8.156 -8.787 1.00 95.06 82 PHE A C 1
ATOM 633 O O . PHE A 1 82 ? 10.102 -8.966 -9.198 1.00 95.06 82 PHE A O 1
ATOM 640 N N . SER A 1 83 ? 9.579 -7.265 -7.846 1.00 94.75 83 SER A N 1
ATOM 641 C CA . SER A 1 83 ? 10.860 -7.252 -7.135 1.00 94.75 83 SER A CA 1
ATOM 642 C C . SER A 1 83 ? 10.621 -7.186 -5.634 1.00 94.75 83 SER A C 1
ATOM 644 O O . SER A 1 83 ? 9.814 -6.371 -5.174 1.00 94.75 83 SER A O 1
ATOM 646 N N . LEU A 1 84 ? 11.347 -8.009 -4.882 1.00 93.50 84 LEU A N 1
ATOM 647 C CA . LEU A 1 84 ? 11.333 -8.059 -3.424 1.00 93.50 84 LEU A CA 1
ATOM 648 C C . LEU A 1 84 ? 12.770 -7.974 -2.917 1.00 93.50 84 LEU A C 1
ATOM 650 O O . LEU A 1 84 ? 13.643 -8.632 -3.483 1.00 93.50 84 LEU A O 1
ATOM 654 N N . VAL A 1 85 ? 12.971 -7.179 -1.871 1.00 89.38 85 VAL A N 1
ATOM 655 C CA . VAL A 1 85 ? 14.232 -7.009 -1.144 1.00 89.38 85 VAL A CA 1
ATOM 656 C C . VAL A 1 85 ? 13.970 -7.084 0.350 1.00 89.38 85 VAL A C 1
ATOM 658 O O . VAL A 1 85 ? 12.819 -6.768 0.743 1.00 89.38 85 VAL A O 1
#